Protein AF-A0A920S504-F1 (afdb_monomer_lite)

Secondary structure (DSSP, 8-state):
-----HHHHH-TT--EEEEEEE-TTS-EEEEEEEEETTT----SHHHHT-TT------S-------SGGGGEEETTT-

pLDDT: mean 86.04, std 7.88, range [59.69, 95.38]

Foldseek 3Di:
DQQPCQLCVQQPLSQWDWDWDQDPVRGIDTPKIKGQQVSHPPPQRSQVRDPPSPDGDDPDPPDDDDDNVVRIQIPVND

Sequence (78 aa):
MIACKLCSAVCPAQAITIESEERDDGTRRTTSFEIDAFKCIYCGFCEEACPVDSIVETDFFAYHMTENEQRIQTKEML

Structure (mmCIF, N/CA/C/O backbone):
data_AF-A0A920S504-F1
#
_entry.id   AF-A0A920S504-F1
#
loop_
_atom_site.group_PDB
_atom_site.id
_atom_site.type_symbol
_atom_site.label_atom_id
_atom_site.label_alt_id
_atom_site.label_comp_id
_atom_site.label_asym_id
_atom_site.label_entity_id
_atom_site.label_seq_id
_atom_site.pdbx_PDB_ins_code
_atom_site.Cartn_x
_atom_site.Cartn_y
_atom_site.Cartn_z
_atom_site.occupancy
_atom_site.B_iso_or_equiv
_atom_site.auth_seq_id
_atom_site.auth_comp_id
_atom_site.auth_asym_id
_atom_site.auth_atom_id
_atom_site.pdbx_PDB_model_num
ATOM 1 N N . MET A 1 1 ? -12.972 1.777 1.245 1.00 59.72 1 MET A N 1
ATOM 2 C CA . MET A 1 1 ? -12.027 0.859 1.915 1.00 59.72 1 MET A CA 1
ATOM 3 C C . MET A 1 1 ? -12.614 0.250 3.181 1.00 59.72 1 MET A C 1
ATOM 5 O O . MET A 1 1 ? -12.994 0.975 4.102 1.00 59.72 1 MET A O 1
ATOM 9 N N . ILE A 1 2 ? -12.698 -1.079 3.194 1.00 71.69 2 ILE A N 1
ATOM 10 C CA . ILE A 1 2 ? -12.828 -1.910 4.395 1.00 71.69 2 ILE A CA 1
ATOM 11 C C . ILE A 1 2 ? -11.387 -2.250 4.766 1.00 71.69 2 ILE A C 1
ATOM 13 O O . ILE A 1 2 ? -10.661 -2.763 3.916 1.00 71.69 2 ILE A O 1
ATOM 17 N N . ALA A 1 3 ? -10.936 -1.912 5.972 1.00 75.31 3 ALA A N 1
ATOM 18 C CA . ALA A 1 3 ? -9.542 -2.092 6.385 1.00 75.31 3 ALA A CA 1
ATOM 19 C C . ALA A 1 3 ? -9.187 -3.571 6.651 1.00 75.31 3 ALA A C 1
ATOM 21 O O . ALA A 1 3 ? -8.788 -3.950 7.748 1.00 75.31 3 ALA A O 1
ATOM 22 N N . CYS A 1 4 ? -9.371 -4.421 5.642 1.00 83.75 4 CYS A N 1
ATOM 23 C CA . CYS A 1 4 ? -9.195 -5.868 5.697 1.00 83.75 4 CYS A CA 1
ATOM 24 C C . CYS A 1 4 ? -7.719 -6.298 5.712 1.00 83.75 4 CYS A C 1
ATOM 26 O O . CYS A 1 4 ? -7.416 -7.427 6.074 1.00 83.75 4 CYS A O 1
ATOM 28 N N . LYS A 1 5 ? -6.803 -5.391 5.344 1.00 85.62 5 LYS 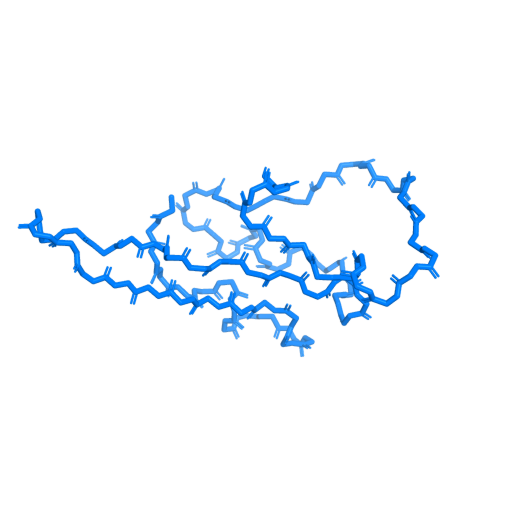A N 1
ATOM 29 C CA . LYS A 1 5 ? -5.344 -5.591 5.295 1.00 85.62 5 LYS A CA 1
ATOM 30 C C . LYS A 1 5 ? -4.852 -6.714 4.364 1.00 85.62 5 LYS A C 1
ATOM 32 O O . LYS A 1 5 ? -3.671 -7.046 4.405 1.00 85.62 5 LYS A O 1
ATOM 37 N N . LEU A 1 6 ? -5.704 -7.235 3.473 1.00 88.88 6 LEU A N 1
ATOM 38 C CA . LEU A 1 6 ? -5.333 -8.291 2.518 1.00 88.88 6 LEU A CA 1
ATOM 39 C C . LEU A 1 6 ? -4.220 -7.854 1.558 1.00 88.88 6 LEU A C 1
ATOM 41 O O . LEU A 1 6 ? -3.254 -8.587 1.377 1.00 88.88 6 LEU A O 1
ATOM 45 N N . CYS A 1 7 ? -4.304 -6.643 1.000 1.00 91.69 7 CYS A N 1
ATOM 46 C CA . CYS A 1 7 ? -3.289 -6.135 0.073 1.00 91.69 7 CYS A CA 1
ATOM 47 C C . CYS A 1 7 ? -1.905 -5.971 0.727 1.00 91.69 7 CYS A C 1
ATOM 49 O O . CYS A 1 7 ? -0.894 -6.222 0.082 1.00 91.69 7 CYS A O 1
ATOM 51 N N . SER A 1 8 ? -1.840 -5.625 2.017 1.00 91.44 8 SER A N 1
ATOM 52 C CA . SER A 1 8 ? -0.574 -5.593 2.766 1.00 91.44 8 SER A CA 1
ATOM 53 C C . SER A 1 8 ? -0.038 -7.004 3.037 1.00 91.44 8 SER A C 1
ATOM 55 O O . SER A 1 8 ? 1.159 -7.240 2.900 1.00 91.44 8 SER A O 1
ATOM 57 N N . ALA A 1 9 ? -0.920 -7.963 3.340 1.00 91.94 9 ALA A N 1
ATOM 58 C CA . ALA A 1 9 ? -0.541 -9.350 3.609 1.00 91.94 9 ALA A CA 1
ATOM 59 C C . ALA A 1 9 ? -0.040 -10.105 2.364 1.00 91.94 9 ALA A C 1
ATOM 61 O O . ALA A 1 9 ? 0.875 -10.916 2.474 1.00 91.94 9 ALA A O 1
ATOM 62 N N . VAL A 1 10 ? -0.626 -9.846 1.191 1.00 94.88 10 VAL A N 1
ATOM 63 C CA . VAL A 1 10 ? -0.235 -10.498 -0.073 1.00 94.88 10 VAL A CA 1
ATOM 64 C C . VAL A 1 10 ? 0.992 -9.848 -0.721 1.00 94.88 10 VAL A C 1
ATOM 66 O O . VAL A 1 10 ? 1.603 -10.441 -1.605 1.00 94.88 10 VAL A O 1
ATOM 69 N N . CYS A 1 11 ? 1.359 -8.627 -0.312 1.00 95.38 11 CYS A N 1
ATOM 70 C CA . CYS A 1 11 ? 2.431 -7.871 -0.951 1.00 95.38 11 CYS A CA 1
ATOM 71 C C . CYS A 1 11 ? 3.797 -8.546 -0.717 1.00 95.38 11 CYS A C 1
ATOM 73 O O . CYS A 1 11 ? 4.304 -8.514 0.409 1.00 95.38 11 CYS A O 1
ATOM 75 N N . PRO A 1 12 ? 4.456 -9.082 -1.763 1.00 94.94 12 PRO A N 1
ATOM 76 C CA . PRO A 1 12 ? 5.720 -9.802 -1.601 1.00 94.94 12 PRO A CA 1
ATOM 77 C C . PRO A 1 12 ? 6.870 -8.879 -1.179 1.00 94.94 12 PRO A C 1
ATOM 79 O O . PRO A 1 12 ? 7.787 -9.305 -0.485 1.00 94.94 12 PRO A O 1
ATOM 82 N N . ALA A 1 13 ? 6.810 -7.604 -1.572 1.00 95.31 13 ALA A N 1
ATOM 83 C CA . ALA A 1 13 ? 7.821 -6.599 -1.253 1.00 95.31 13 ALA A CA 1
ATOM 84 C C . ALA A 1 13 ? 7.532 -5.822 0.045 1.00 95.31 13 ALA A C 1
ATOM 86 O O . ALA A 1 13 ? 8.290 -4.920 0.399 1.00 95.31 13 ALA A O 1
ATOM 87 N N . GLN A 1 14 ? 6.426 -6.133 0.736 1.00 93.69 14 GLN A N 1
ATOM 88 C CA . GLN A 1 14 ? 5.960 -5.405 1.923 1.00 93.69 14 GLN A CA 1
ATOM 89 C C . GLN A 1 14 ? 5.941 -3.875 1.720 1.00 93.69 14 GLN A C 1
ATOM 91 O O . GLN A 1 14 ? 6.368 -3.102 2.577 1.00 93.69 14 GLN A O 1
ATOM 96 N N . ALA A 1 15 ? 5.465 -3.439 0.551 1.00 94.88 15 ALA A N 1
ATOM 97 C CA . ALA A 1 15 ? 5.436 -2.035 0.150 1.00 94.88 15 ALA A CA 1
ATOM 98 C C . ALA A 1 15 ? 4.218 -1.265 0.692 1.00 94.88 15 ALA A C 1
ATOM 100 O O . ALA A 1 15 ? 4.185 -0.045 0.584 1.00 94.88 15 ALA A O 1
ATOM 101 N N . ILE A 1 16 ? 3.214 -1.957 1.242 1.00 93.19 16 ILE A N 1
ATOM 102 C CA . ILE A 1 16 ? 1.924 -1.368 1.622 1.00 93.19 16 ILE A CA 1
ATOM 103 C C . ILE A 1 16 ? 1.768 -1.363 3.145 1.00 93.19 16 ILE A C 1
ATOM 105 O O . ILE A 1 16 ? 1.749 -2.428 3.774 1.00 93.19 16 ILE A O 1
ATOM 109 N N . THR A 1 17 ? 1.556 -0.176 3.713 1.00 91.31 17 THR A N 1
ATOM 110 C CA . THR A 1 17 ? 1.283 0.043 5.140 1.00 91.31 17 THR A CA 1
ATOM 111 C C . THR A 1 17 ? -0.159 0.509 5.328 1.00 91.31 17 THR A C 1
ATOM 113 O O . THR A 1 17 ? -0.632 1.411 4.638 1.00 91.31 17 THR A O 1
ATOM 116 N N . ILE A 1 18 ? -0.887 -0.136 6.250 1.00 89.88 18 ILE A N 1
ATOM 117 C CA . ILE A 1 18 ? -2.318 0.118 6.474 1.00 89.88 18 ILE A CA 1
ATOM 118 C C . ILE A 1 18 ? -2.615 0.227 7.966 1.00 89.88 18 ILE A C 1
ATOM 120 O O . ILE A 1 18 ? -2.534 -0.758 8.717 1.00 89.88 18 ILE A O 1
ATOM 124 N N . GLU A 1 19 ? -3.076 1.407 8.361 1.00 88.12 19 GLU A N 1
ATOM 125 C CA . GLU A 1 19 ? -3.602 1.685 9.691 1.00 88.12 19 GLU A CA 1
ATOM 126 C C . GLU A 1 19 ? -5.121 1.845 9.650 1.00 88.12 19 GLU A C 1
ATOM 128 O O . GLU A 1 19 ? -5.713 2.302 8.671 1.00 88.12 19 GLU A O 1
ATOM 133 N N . SER A 1 20 ? -5.785 1.393 10.709 1.00 85.50 20 SER A N 1
ATOM 134 C CA . SER A 1 20 ? -7.241 1.396 10.769 1.00 85.50 20 SER A CA 1
ATOM 135 C C . SER A 1 20 ? -7.719 1.539 12.193 1.00 85.50 20 SER A C 1
ATOM 137 O O . SER A 1 20 ? -7.227 0.814 13.063 1.00 85.50 20 SER A O 1
ATOM 139 N N . GLU A 1 21 ? -8.749 2.345 12.375 1.00 84.81 21 GLU A N 1
ATOM 140 C CA . GLU A 1 21 ? -9.448 2.503 13.641 1.00 84.81 21 GLU A CA 1
ATOM 141 C C . GLU A 1 21 ? -10.916 2.090 13.494 1.00 84.81 21 GLU A C 1
ATOM 143 O O . GLU A 1 21 ? -11.468 2.004 12.387 1.00 84.81 21 GLU A O 1
ATOM 148 N N . GLU A 1 22 ? -11.524 1.768 14.627 1.00 83.69 22 GLU A N 1
ATOM 149 C CA . GLU A 1 22 ? -12.961 1.556 14.731 1.00 83.69 22 GLU A CA 1
ATOM 150 C C . GLU A 1 22 ? -13.614 2.912 14.991 1.00 83.69 22 GLU A C 1
ATOM 152 O O . GLU A 1 22 ? -13.191 3.639 15.887 1.00 83.69 22 GLU A O 1
ATOM 157 N N . ARG A 1 23 ? -14.592 3.283 14.164 1.00 79.06 23 ARG A N 1
ATOM 158 C CA . ARG A 1 23 ? -15.354 4.520 14.348 1.00 79.06 23 ARG A CA 1
ATOM 159 C C . ARG A 1 23 ? -16.525 4.299 15.295 1.00 79.06 23 ARG A C 1
ATOM 161 O O . ARG A 1 23 ? -16.972 3.173 15.496 1.00 79.06 23 ARG A O 1
ATOM 168 N N . ASP A 1 24 ? -17.078 5.403 15.791 1.00 80.00 24 ASP A N 1
ATOM 169 C CA . ASP A 1 24 ? -18.253 5.418 16.675 1.00 80.00 24 ASP A CA 1
ATOM 170 C C . ASP A 1 24 ? -19.495 4.743 16.060 1.00 80.00 24 ASP A C 1
ATOM 172 O O . ASP A 1 24 ? -20.409 4.338 16.773 1.00 80.00 24 ASP A O 1
ATOM 176 N N . ASP A 1 25 ? -19.530 4.597 14.731 1.00 78.44 25 ASP A N 1
ATOM 177 C CA . ASP A 1 25 ? -20.578 3.899 13.979 1.00 78.44 25 ASP A CA 1
ATOM 178 C C . ASP A 1 25 ? -20.396 2.366 13.930 1.00 78.44 25 ASP A C 1
ATOM 180 O O . ASP A 1 25 ? -21.158 1.672 13.254 1.00 78.44 25 ASP A O 1
ATOM 184 N N . GLY A 1 26 ? -19.387 1.826 14.625 1.00 77.69 26 GLY A N 1
ATOM 185 C CA . GLY A 1 26 ? -19.035 0.404 14.629 1.00 77.69 26 GLY A CA 1
ATOM 186 C C . GLY A 1 26 ? -18.385 -0.075 13.327 1.00 77.69 26 GLY A C 1
ATOM 187 O O . GLY A 1 26 ? -18.136 -1.272 13.160 1.00 77.69 26 GLY A O 1
ATOM 188 N N . THR A 1 27 ? -18.105 0.824 12.376 1.00 79.38 27 THR A N 1
ATOM 189 C CA . THR A 1 27 ? -17.431 0.471 11.126 1.00 79.38 27 THR A CA 1
ATOM 190 C C . THR A 1 27 ? -15.923 0.672 11.239 1.00 79.38 27 THR A C 1
ATOM 192 O O . THR A 1 27 ? -15.425 1.665 11.770 1.00 79.38 27 THR A O 1
ATOM 195 N N . ARG A 1 28 ? -15.156 -0.278 10.695 1.00 77.31 28 ARG A N 1
ATOM 196 C CA . ARG A 1 28 ? -13.693 -0.190 10.657 1.00 77.31 28 ARG A CA 1
ATOM 197 C C . ARG A 1 28 ? -13.240 0.513 9.386 1.00 77.31 28 ARG A C 1
ATOM 199 O O . ARG A 1 28 ? -13.468 0.015 8.277 1.00 77.31 28 ARG A O 1
ATOM 206 N N . ARG A 1 29 ? -12.575 1.659 9.531 1.00 80.00 29 ARG A N 1
ATOM 207 C CA . ARG A 1 29 ? -12.119 2.477 8.400 1.00 80.00 29 ARG A CA 1
ATOM 208 C C . ARG A 1 29 ? -10.614 2.681 8.439 1.00 8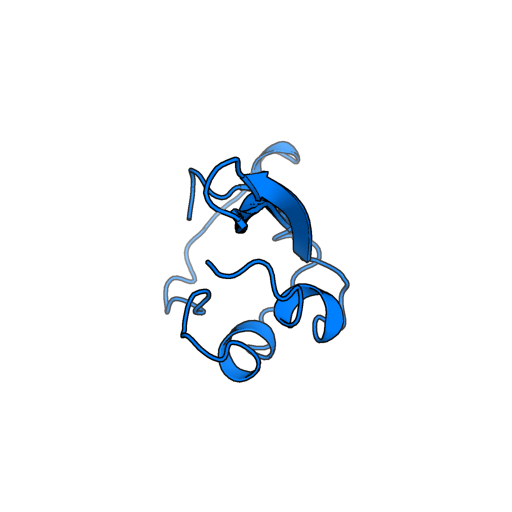0.00 29 ARG A C 1
ATOM 210 O O . ARG A 1 29 ? -9.991 2.727 9.492 1.00 80.00 29 ARG A O 1
ATOM 217 N N . THR A 1 30 ? -10.035 2.766 7.248 1.00 81.19 30 THR A N 1
ATOM 218 C CA . THR A 1 30 ? -8.607 3.013 7.064 1.00 81.19 30 THR A CA 1
ATOM 219 C C . THR A 1 30 ? -8.292 4.473 7.386 1.00 81.19 30 THR A C 1
ATOM 221 O O . THR A 1 30 ? -8.844 5.370 6.729 1.00 81.19 30 THR A O 1
ATOM 224 N N . THR A 1 31 ? -7.427 4.687 8.377 1.00 82.44 31 THR A N 1
ATOM 225 C CA . THR A 1 31 ? -6.933 6.004 8.804 1.00 82.44 31 THR A CA 1
ATOM 226 C C . THR A 1 31 ? -5.762 6.435 7.938 1.00 82.44 31 THR A C 1
ATOM 228 O O . THR A 1 31 ? -5.840 7.480 7.302 1.00 82.44 31 THR A O 1
ATOM 231 N N . SER A 1 32 ? -4.751 5.573 7.822 1.00 84.25 32 SER A N 1
ATOM 232 C CA . SER A 1 32 ? -3.613 5.741 6.922 1.00 84.25 32 SER A CA 1
ATOM 233 C C . SER A 1 32 ? -3.520 4.572 5.945 1.00 84.25 32 SER A C 1
ATOM 235 O O . SER A 1 32 ? -3.702 3.405 6.309 1.00 84.25 32 SER A O 1
ATOM 237 N N . PHE A 1 33 ? -3.266 4.909 4.686 1.00 87.88 33 PHE A N 1
ATOM 238 C CA . PHE A 1 33 ? -2.951 3.972 3.622 1.00 87.88 33 PHE A CA 1
ATOM 239 C C . PHE A 1 33 ? -1.764 4.541 2.854 1.00 87.88 33 PHE A C 1
ATOM 241 O O . PHE A 1 33 ? -1.872 5.629 2.285 1.00 87.88 33 PHE A O 1
ATOM 248 N N . GLU A 1 34 ? -0.653 3.816 2.882 1.00 90.50 34 GLU A N 1
ATOM 249 C CA . GLU A 1 34 ? 0.625 4.241 2.320 1.00 90.50 34 GLU A CA 1
ATOM 250 C C . GLU A 1 34 ? 1.197 3.139 1.429 1.00 90.50 34 GLU A C 1
ATOM 252 O O . GLU A 1 34 ? 1.247 1.971 1.829 1.00 90.50 34 GLU A O 1
ATOM 257 N N . ILE A 1 35 ? 1.654 3.515 0.235 1.00 91.94 35 ILE A N 1
ATOM 258 C CA . ILE A 1 35 ? 2.381 2.642 -0.688 1.00 91.94 35 ILE A CA 1
ATOM 259 C C . ILE A 1 35 ? 3.771 3.226 -0.922 1.00 91.94 35 ILE A C 1
ATOM 261 O O . ILE A 1 35 ? 3.911 4.353 -1.388 1.00 91.94 35 ILE A O 1
ATOM 265 N N . ASP A 1 36 ? 4.806 2.443 -0.642 1.00 92.44 36 ASP A N 1
ATOM 266 C CA . ASP A 1 36 ? 6.182 2.767 -1.004 1.00 92.44 36 ASP A CA 1
ATOM 267 C C . ASP A 1 36 ? 6.441 2.356 -2.463 1.00 92.44 36 ASP A C 1
ATOM 269 O O . ASP A 1 36 ? 6.679 1.185 -2.771 1.00 92.44 36 ASP A O 1
ATOM 273 N N . ALA A 1 37 ? 6.387 3.331 -3.370 1.00 90.00 37 ALA A N 1
ATOM 274 C CA . ALA A 1 37 ? 6.570 3.146 -4.808 1.00 90.00 37 ALA A CA 1
ATOM 275 C C . ALA A 1 37 ? 7.978 2.658 -5.188 1.00 90.00 37 ALA A C 1
ATOM 277 O O . ALA A 1 37 ? 8.158 2.124 -6.282 1.00 90.00 37 ALA A O 1
ATOM 278 N N . PHE A 1 38 ? 8.972 2.816 -4.305 1.00 89.75 38 PHE A N 1
ATOM 279 C CA . PHE A 1 38 ? 10.331 2.315 -4.530 1.00 89.75 38 PHE A CA 1
ATOM 280 C C . PHE A 1 38 ? 10.490 0.857 -4.099 1.00 89.75 38 PHE A C 1
ATOM 282 O O . PHE A 1 38 ? 11.332 0.147 -4.646 1.00 89.75 38 PHE A O 1
ATOM 289 N N . LYS A 1 39 ? 9.695 0.394 -3.126 1.00 92.81 39 LYS A N 1
ATOM 290 C CA . LYS A 1 39 ? 9.629 -1.031 -2.764 1.00 92.81 39 LYS A CA 1
ATOM 291 C C . LYS A 1 39 ? 8.670 -1.812 -3.650 1.00 92.81 39 LYS A C 1
ATOM 293 O O . LYS A 1 39 ? 8.863 -3.008 -3.839 1.00 92.81 39 LYS A O 1
ATOM 298 N N . CYS A 1 40 ? 7.613 -1.170 -4.140 1.00 93.50 40 CYS A N 1
ATOM 299 C CA . CYS A 1 40 ? 6.623 -1.817 -4.986 1.00 93.50 40 CYS A CA 1
ATOM 300 C C . CYS A 1 40 ? 7.278 -2.373 -6.258 1.00 93.50 40 CYS A C 1
ATOM 302 O O . CYS A 1 40 ? 8.037 -1.683 -6.931 1.00 93.50 40 CYS A O 1
ATOM 304 N N . ILE A 1 41 ? 6.959 -3.625 -6.585 1.00 94.00 41 ILE A N 1
ATOM 305 C CA . ILE A 1 41 ? 7.454 -4.309 -7.788 1.00 94.00 41 ILE A CA 1
ATOM 306 C C . ILE A 1 41 ? 6.392 -4.418 -8.891 1.00 94.00 41 ILE A C 1
ATOM 308 O O . ILE A 1 41 ? 6.614 -5.150 -9.848 1.00 94.00 41 ILE A O 1
ATOM 312 N N . TYR A 1 42 ? 5.251 -3.731 -8.741 1.00 91.69 42 TYR A N 1
ATOM 313 C CA . TYR A 1 42 ? 4.185 -3.64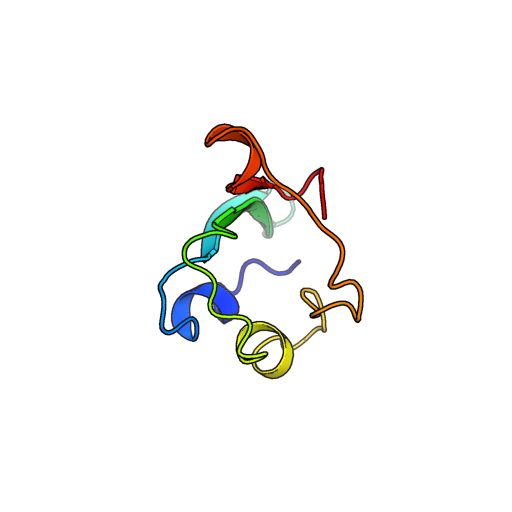3 -9.755 1.00 91.69 42 TYR A CA 1
ATOM 314 C C . TYR A 1 42 ? 3.732 -5.026 -10.258 1.00 91.69 42 TYR A C 1
ATOM 316 O O . TYR A 1 42 ? 3.808 -5.360 -11.434 1.00 91.69 42 TYR A O 1
ATOM 324 N N . CYS A 1 43 ? 3.361 -5.891 -9.305 1.00 94.44 43 CYS A N 1
ATOM 325 C CA . CYS A 1 43 ? 2.999 -7.288 -9.571 1.00 94.44 43 CYS A CA 1
ATOM 326 C C . CYS A 1 43 ? 1.489 -7.549 -9.696 1.00 94.44 43 CYS A C 1
ATOM 328 O O . CYS A 1 43 ? 1.111 -8.697 -9.900 1.00 94.44 43 CYS A O 1
ATOM 330 N N . GLY A 1 44 ? 0.627 -6.550 -9.481 1.00 91.62 44 GLY A N 1
ATOM 331 C CA . GLY A 1 44 ? -0.835 -6.709 -9.531 1.00 91.62 44 GLY A CA 1
ATOM 332 C C . GLY A 1 44 ? -1.497 -7.506 -8.390 1.00 91.62 44 GLY A C 1
ATOM 333 O O . GLY A 1 44 ? -2.713 -7.453 -8.237 1.00 91.62 44 GLY A O 1
ATOM 334 N N . PHE A 1 45 ? -0.755 -8.195 -7.512 1.00 93.94 45 PHE A N 1
ATOM 335 C CA . PHE A 1 45 ? -1.364 -9.054 -6.472 1.00 93.94 45 PHE A CA 1
ATOM 336 C C . PHE A 1 45 ? -2.289 -8.318 -5.496 1.00 93.94 45 PHE A C 1
ATOM 338 O O . PHE A 1 45 ? -3.206 -8.912 -4.931 1.00 93.94 45 PHE A O 1
ATOM 345 N N . CYS A 1 46 ? -2.042 -7.030 -5.254 1.00 93.69 46 CYS A N 1
ATOM 346 C CA . CYS A 1 46 ? -2.901 -6.224 -4.394 1.00 93.69 46 CYS A CA 1
ATOM 347 C C . CYS A 1 46 ? -4.291 -5.982 -5.000 1.00 93.69 46 CYS A C 1
ATOM 349 O O . CYS A 1 46 ? -5.250 -5.921 -4.230 1.00 93.69 46 CYS A O 1
ATOM 351 N N . GLU A 1 47 ? -4.389 -5.867 -6.326 1.00 92.31 47 GLU A N 1
ATOM 352 C CA . GLU A 1 47 ? -5.644 -5.717 -7.067 1.00 92.31 47 GLU A CA 1
ATOM 353 C C . GLU A 1 47 ? -6.441 -7.020 -7.021 1.00 92.31 47 GLU A C 1
ATOM 355 O O . GLU A 1 47 ? -7.568 -7.030 -6.536 1.00 92.31 47 GLU A O 1
ATOM 360 N N . GLU A 1 48 ? -5.815 -8.147 -7.373 1.00 91.31 48 GLU A N 1
ATOM 361 C CA . GLU A 1 48 ? -6.468 -9.465 -7.351 1.00 91.31 48 GLU A CA 1
ATOM 362 C C . GLU A 1 48 ? -6.951 -9.875 -5.952 1.00 91.31 48 GLU A C 1
ATOM 364 O O . GLU A 1 48 ? -7.990 -10.517 -5.791 1.00 91.31 48 GLU A O 1
ATOM 369 N N . ALA A 1 49 ? -6.195 -9.515 -4.912 1.00 91.12 49 ALA A N 1
ATOM 370 C CA . ALA A 1 49 ? -6.561 -9.818 -3.534 1.00 91.12 49 ALA A CA 1
ATOM 371 C C . ALA A 1 49 ? -7.660 -8.897 -2.985 1.00 91.12 49 ALA A C 1
ATOM 373 O O . ALA A 1 49 ? -8.161 -9.146 -1.881 1.00 91.12 49 ALA A O 1
ATOM 374 N N . CYS A 1 50 ? -8.008 -7.809 -3.679 1.00 91.94 50 CYS A N 1
ATOM 375 C CA . CYS A 1 50 ? -8.990 -6.862 -3.183 1.00 91.94 50 CYS A CA 1
ATOM 376 C C . CYS A 1 50 ? -10.414 -7.389 -3.423 1.00 91.94 50 CYS A C 1
ATOM 378 O O . CYS A 1 50 ? -10.848 -7.489 -4.560 1.00 91.94 50 CYS A O 1
ATOM 380 N N . PRO A 1 51 ? -11.218 -7.656 -2.377 1.00 89.00 51 PRO A N 1
ATOM 381 C CA . PRO A 1 51 ? -12.567 -8.202 -2.562 1.00 89.00 51 PRO A CA 1
ATOM 382 C C . PRO A 1 51 ? -13.596 -7.169 -3.052 1.00 89.00 51 PRO A C 1
ATOM 384 O O . PRO A 1 51 ? -14.764 -7.498 -3.235 1.00 89.00 51 PRO A O 1
ATOM 387 N N . VAL A 1 52 ? -13.201 -5.898 -3.134 1.00 90.06 52 VAL A N 1
ATOM 388 C CA . VAL A 1 52 ? -14.079 -4.745 -3.390 1.00 90.06 52 VAL A CA 1
ATOM 389 C C . VAL A 1 52 ? -13.426 -3.733 -4.334 1.00 90.06 52 VAL A C 1
ATOM 391 O O . VAL A 1 52 ? -13.821 -2.569 -4.321 1.00 90.06 52 VAL A O 1
ATOM 394 N N . ASP A 1 53 ? -12.365 -4.136 -5.039 1.00 87.06 53 ASP A N 1
ATOM 395 C CA . ASP A 1 53 ? -11.638 -3.311 -6.015 1.00 87.06 53 ASP A CA 1
ATOM 396 C C . ASP A 1 53 ? -11.268 -1.910 -5.488 1.00 87.06 53 ASP A C 1
ATOM 398 O O . ASP A 1 53 ? -11.384 -0.891 -6.161 1.00 87.06 53 ASP A O 1
ATOM 402 N N . SER A 1 54 ? -10.856 -1.833 -4.217 1.00 87.31 54 SER A N 1
ATOM 403 C CA . SER A 1 54 ? -10.437 -0.576 -3.575 1.00 87.31 54 SER A CA 1
ATOM 404 C C . SER A 1 54 ? -9.005 -0.153 -3.920 1.00 87.31 54 SER A C 1
ATOM 406 O O . SER A 1 54 ? -8.602 0.935 -3.519 1.00 87.31 54 SER A O 1
ATOM 408 N N . ILE A 1 55 ? -8.230 -1.012 -4.580 1.00 88.69 55 ILE A N 1
ATOM 409 C 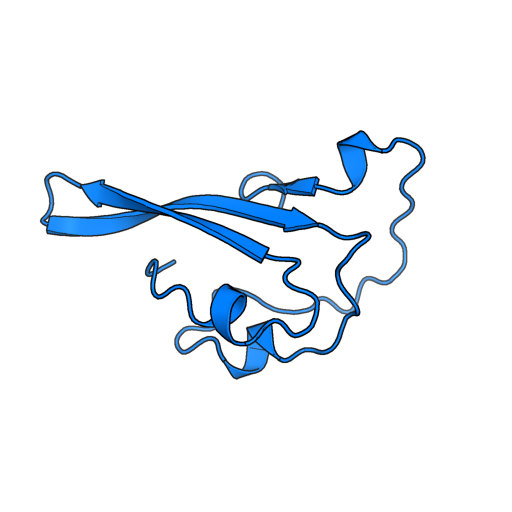CA . ILE A 1 55 ? -6.888 -0.735 -5.096 1.00 88.69 55 ILE A CA 1
ATOM 410 C C . ILE A 1 55 ? -6.786 -1.374 -6.478 1.00 88.69 55 ILE A C 1
ATOM 412 O O . ILE A 1 55 ? -7.163 -2.533 -6.630 1.00 88.69 55 ILE A O 1
ATOM 416 N N . VAL A 1 56 ? -6.291 -0.614 -7.450 1.00 90.50 56 VAL A N 1
ATOM 417 C CA . VAL A 1 56 ? -6.105 -1.042 -8.841 1.00 90.50 56 VAL A CA 1
ATOM 418 C C . VAL A 1 56 ? -4.781 -0.498 -9.360 1.00 90.50 56 VAL A C 1
ATOM 420 O O . VAL A 1 56 ? -4.360 0.591 -8.956 1.00 90.50 56 VAL A O 1
ATOM 423 N N . GLU A 1 57 ? -4.119 -1.248 -10.233 1.00 89.75 57 GLU A N 1
ATOM 424 C CA . GLU A 1 57 ? -2.956 -0.751 -10.957 1.00 89.75 57 GLU A CA 1
ATOM 425 C C . GLU A 1 57 ? -3.421 0.032 -12.192 1.00 89.75 57 GLU A C 1
ATOM 427 O O . GLU A 1 57 ? -4.203 -0.452 -13.006 1.00 89.75 57 GLU A O 1
ATOM 432 N N . THR A 1 58 ? -2.983 1.283 -12.329 1.00 87.44 58 THR A N 1
ATOM 433 C CA . THR A 1 58 ? -3.333 2.098 -13.501 1.00 87.44 58 THR A CA 1
ATOM 434 C C . THR A 1 58 ? -2.369 1.836 -14.653 1.00 87.44 58 THR A C 1
ATOM 436 O O . THR A 1 58 ? -1.177 1.670 -14.414 1.00 87.44 58 THR A O 1
ATOM 439 N N . ASP A 1 59 ? -2.819 2.007 -15.897 1.00 86.62 59 ASP A N 1
ATOM 440 C CA . ASP A 1 59 ? -1.964 1.954 -17.100 1.00 86.62 59 ASP A CA 1
ATOM 441 C C . ASP A 1 59 ? -1.005 3.162 -17.250 1.00 86.62 59 ASP A C 1
ATOM 443 O O . ASP A 1 59 ? -0.455 3.431 -18.324 1.00 86.62 59 ASP A O 1
ATOM 447 N N . PHE A 1 60 ? -0.826 3.955 -16.191 1.00 85.56 60 PHE A N 1
ATOM 448 C CA . PHE A 1 60 ? 0.014 5.143 -16.194 1.00 85.56 60 PHE A CA 1
ATOM 449 C C . PHE A 1 60 ? 1.433 4.819 -15.716 1.00 85.56 60 PHE A C 1
ATOM 451 O O . PHE A 1 60 ? 1.727 4.795 -14.525 1.00 85.56 60 PHE A O 1
ATOM 458 N N . PHE A 1 61 ? 2.345 4.640 -16.669 1.00 83.06 61 PHE A N 1
ATOM 459 C CA . PHE A 1 61 ? 3.750 4.303 -16.393 1.00 83.06 61 PHE A CA 1
ATOM 460 C C . PHE A 1 61 ? 4.687 5.522 -16.350 1.00 83.06 61 PHE A C 1
ATOM 462 O O . PHE A 1 61 ? 5.878 5.392 -16.078 1.00 83.06 61 PHE A O 1
ATOM 469 N N . ALA A 1 62 ? 4.176 6.720 -16.648 1.00 83.38 62 ALA A N 1
ATOM 470 C CA . ALA A 1 62 ? 4.975 7.935 -16.803 1.00 83.38 62 ALA A CA 1
ATOM 471 C C . ALA A 1 62 ? 4.989 8.794 -15.528 1.00 83.38 62 ALA A C 1
ATOM 473 O O . ALA A 1 62 ? 4.602 9.961 -15.552 1.00 83.38 62 ALA A O 1
ATOM 474 N N . TYR A 1 63 ? 5.446 8.231 -14.412 1.00 83.50 63 TYR A N 1
ATOM 475 C CA . TYR A 1 63 ? 5.672 8.970 -13.169 1.00 83.50 63 TYR A CA 1
ATOM 476 C C . TYR A 1 63 ? 7.174 9.085 -12.891 1.00 83.50 63 TYR A C 1
ATOM 478 O O . TYR A 1 63 ? 7.938 8.135 -13.049 1.00 83.50 63 TYR A O 1
ATOM 486 N N . HIS A 1 64 ? 7.614 10.280 -12.503 1.00 84.69 64 HIS A N 1
ATOM 487 C CA . HIS A 1 64 ? 9.007 10.560 -12.179 1.00 84.69 64 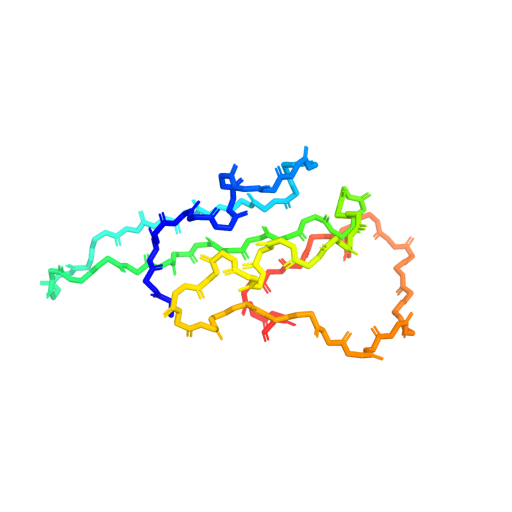HIS A CA 1
ATOM 488 C C . HIS A 1 64 ? 9.084 11.126 -10.767 1.00 84.69 64 HIS A C 1
ATOM 490 O O . HIS A 1 64 ? 8.394 12.089 -10.442 1.00 84.69 64 HIS A O 1
ATOM 496 N N . MET A 1 65 ? 9.924 10.513 -9.941 1.00 85.69 65 MET A N 1
ATOM 497 C CA . MET A 1 65 ?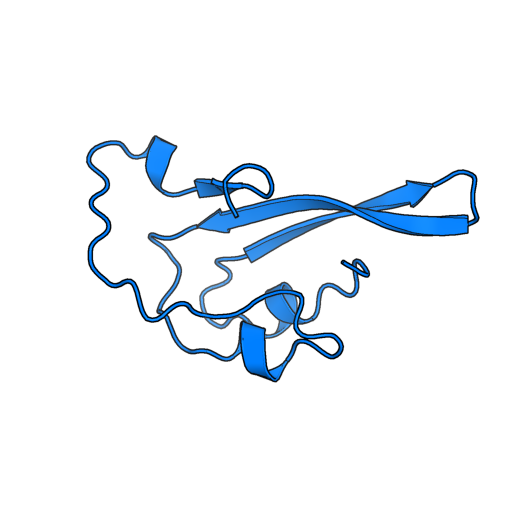 10.183 10.932 -8.569 1.00 85.69 65 MET A CA 1
ATOM 498 C C . MET A 1 65 ? 11.641 11.374 -8.493 1.00 85.69 65 MET A C 1
ATOM 500 O O . MET A 1 65 ? 12.541 10.618 -8.860 1.00 85.69 65 MET A O 1
ATOM 504 N N . THR A 1 66 ? 11.867 12.603 -8.044 1.00 85.62 66 THR A N 1
ATOM 505 C CA . THR A 1 66 ? 13.202 13.195 -7.877 1.00 85.62 66 THR A CA 1
ATOM 506 C C . THR A 1 66 ? 13.647 13.187 -6.423 1.00 85.62 66 THR A C 1
ATOM 508 O O . THR A 1 66 ? 14.842 13.155 -6.138 1.00 85.62 66 THR A O 1
ATOM 511 N N . GLU A 1 67 ? 12.687 13.215 -5.500 1.00 87.69 67 GLU A N 1
ATOM 512 C CA . GLU A 1 67 ? 12.917 13.326 -4.065 1.00 87.69 67 GLU A CA 1
ATOM 513 C C . GLU A 1 67 ? 12.457 12.052 -3.356 1.00 87.69 67 GLU A C 1
ATOM 515 O O . GLU A 1 67 ? 11.442 11.451 -3.706 1.00 87.69 67 GLU A O 1
ATOM 520 N N . ASN A 1 68 ? 13.186 11.640 -2.315 1.00 83.56 68 ASN A N 1
ATOM 521 C CA . ASN A 1 68 ? 12.840 10.436 -1.552 1.00 83.56 68 ASN A CA 1
ATOM 522 C C . ASN A 1 68 ? 11.477 10.540 -0.855 1.00 83.56 68 ASN A C 1
ATOM 524 O O . ASN A 1 68 ? 10.867 9.514 -0.577 1.00 83.56 68 ASN A O 1
ATOM 528 N N . GLU A 1 69 ? 10.995 11.745 -0.561 1.00 83.38 69 GLU A N 1
ATOM 529 C CA . GLU A 1 69 ? 9.689 11.962 0.072 1.00 83.38 69 GLU A CA 1
ATOM 530 C C . GLU A 1 69 ? 8.530 11.608 -0.870 1.00 83.38 69 GLU A C 1
ATOM 532 O O . GLU A 1 69 ? 7.491 11.138 -0.418 1.00 83.38 69 GLU A O 1
ATOM 537 N N . GLN A 1 70 ? 8.742 11.714 -2.186 1.00 82.94 70 GLN A N 1
ATOM 538 C CA . GLN A 1 70 ? 7.742 11.397 -3.212 1.00 82.94 70 GLN A CA 1
ATOM 539 C C . GLN A 1 70 ? 7.518 9.886 -3.387 1.00 82.94 70 GLN A C 1
ATOM 541 O O . GLN A 1 70 ? 6.563 9.473 -4.048 1.00 82.94 70 GLN A O 1
ATOM 546 N N . ARG A 1 71 ? 8.378 9.045 -2.789 1.00 85.75 71 ARG A N 1
ATOM 547 C CA . ARG A 1 71 ? 8.252 7.583 -2.872 1.00 85.75 71 ARG A CA 1
ATOM 548 C C . ARG A 1 71 ? 7.021 7.057 -2.136 1.00 85.75 71 ARG A C 1
ATOM 550 O O . ARG A 1 71 ? 6.529 5.994 -2.492 1.00 85.75 71 ARG A O 1
ATOM 557 N N . ILE A 1 72 ? 6.563 7.754 -1.092 1.00 89.19 72 ILE A N 1
ATOM 558 C CA . ILE A 1 72 ? 5.421 7.320 -0.285 1.00 89.19 72 ILE A CA 1
ATOM 559 C C . ILE A 1 72 ? 4.157 7.950 -0.859 1.00 89.19 72 ILE A C 1
ATOM 561 O O . ILE A 1 72 ? 3.946 9.156 -0.771 1.00 89.19 72 ILE A O 1
ATOM 565 N N . GLN A 1 73 ? 3.313 7.111 -1.444 1.00 86.88 73 GLN A N 1
ATOM 566 C CA . GLN A 1 73 ? 2.009 7.487 -1.969 1.00 86.88 73 GLN A CA 1
ATOM 567 C C . GLN A 1 73 ? 0.963 7.293 -0.874 1.00 86.88 73 GLN A C 1
ATOM 569 O O . GLN A 1 73 ? 0.780 6.178 -0.384 1.00 86.88 73 GLN A O 1
ATOM 574 N N . THR A 1 74 ? 0.304 8.374 -0.461 1.00 84.31 74 THR A N 1
ATOM 575 C CA . THR A 1 74 ? -0.718 8.346 0.592 1.00 84.31 74 THR A CA 1
ATOM 576 C C . THR A 1 74 ? -2.120 8.310 -0.006 1.00 84.31 74 THR A C 1
ATOM 578 O O . THR A 1 74 ? -2.336 8.666 -1.161 1.00 84.31 74 THR A O 1
ATOM 581 N N . LYS A 1 75 ? -3.104 7.939 0.815 1.00 72.62 75 LYS A N 1
ATOM 582 C CA . LYS A 1 75 ? -4.539 7.942 0.484 1.00 72.62 75 LYS A CA 1
ATOM 583 C C . LYS A 1 75 ? -5.072 9.240 -0.142 1.00 72.62 75 LYS A C 1
ATOM 585 O O . LYS A 1 75 ? -6.104 9.201 -0.789 1.00 72.62 75 LYS A O 1
ATOM 590 N N . GLU A 1 76 ? -4.455 10.388 0.118 1.00 66.75 76 GLU A N 1
ATOM 591 C CA . GLU A 1 76 ? -4.898 11.675 -0.444 1.00 66.75 76 GLU A CA 1
ATOM 592 C C . GLU A 1 76 ? -4.393 11.890 -1.876 1.00 66.75 76 GLU A C 1
ATOM 594 O O . GLU A 1 76 ? -4.947 12.708 -2.607 1.00 66.75 76 GLU A O 1
ATOM 599 N N . MET A 1 77 ? -3.352 11.151 -2.269 1.00 60.03 77 MET A N 1
ATOM 600 C CA . MET A 1 77 ? -2.738 11.190 -3.597 1.00 60.03 77 MET A CA 1
ATOM 601 C C . MET A 1 77 ? -3.220 10.054 -4.518 1.00 60.03 77 MET A C 1
ATOM 603 O O . MET A 1 77 ? -2.829 10.027 -5.683 1.00 60.03 77 MET A O 1
ATOM 607 N N . LEU A 1 78 ? -4.054 9.139 -4.001 1.00 59.69 78 LEU A N 1
ATOM 608 C CA . LEU A 1 78 ? -4.606 7.950 -4.668 1.00 59.69 78 LEU A CA 1
ATOM 609 C C . LEU A 1 78 ? -6.133 8.046 -4.768 1.00 59.69 78 LEU A C 1
ATOM 611 O O . LEU A 1 78 ? -6.669 7.730 -5.851 1.00 59.69 78 LEU A O 1
#

Radius of gyration: 13.12 Å; chains: 1; bounding box: 34×24×34 Å